Protein 3Q47 (pdb70)

Secondary structure (DSSP, 8-state):
---HHHHHHHHHHHHHTT-HHHHHHHHHHHHHH-TT-HHHHHHHHHHHHHTT-HHHHHHHHHHHHHH-TT-HHHHHHHHHHHHHTT-HHHHHHHHHHHHHHHHHTT---TTHHHHHHHHHHHHHHHHHHTT-/--SSS--

B-factor: mean 24.0, std 8.92, range [11.06, 57.5]

Structure (mmCIF, N/CA/C/O backbone):
data_3Q47
#
_entry.id   3Q47
#
_cell.length_a   46.010
_cell.length_b   77.411
_cell.length_c   36.113
_cell.angle_alpha   90.00
_cell.angle_beta   90.00
_cell.angle_gamma   90.00
#
_symmetry.space_group_name_H-M   'P 21 21 2'
#
loop_
_entity.id
_entity.type
_entity.pdbx_description
1 polymer 'STIP1 homology and U box-containing protein 1'
2 polymer 'Smad1 peptide'
3 water water
#
loop_
_atom_site.group_PDB
_atom_site.id
_atom_site.type_symbol
_atom_site.label_atom_id
_atom_site.label_alt_id
_atom_site.label_comp_id
_atom_site.label_asym_id
_atom_site.label_entity_id
_atom_site.label_seq_id
_atom_site.pdbx_PDB_ins_code
_atom_site.Cartn_x
_atom_site.Cartn_y
_atom_site.Cartn_z
_atom_site.occupancy
_atom_site.B_iso_or_equiv
_atom_site.auth_seq_id
_atom_site.auth_comp_id
_atom_site.auth_asym_id
_atom_site.auth_atom_id
_atom_site.pdbx_PDB_model_num
ATOM 1 N N . SER A 1 6 ? 34.858 28.688 2.045 1.00 35.49 24 SER B N 1
ATOM 2 C CA . SER A 1 6 ? 33.692 29.000 2.872 1.00 34.01 24 SER B CA 1
ATOM 3 C C . SER A 1 6 ? 32.410 28.371 2.317 0.68 31.69 24 SER B C 1
ATOM 4 O O . SER A 1 6 ? 31.713 28.980 1.508 0.80 33.90 24 SER B O 1
ATOM 7 N N . PRO A 1 7 ? 32.083 27.150 2.768 1.00 31.95 25 PRO B N 1
ATOM 8 C CA . PRO A 1 7 ? 30.895 26.445 2.270 0.97 30.56 25 PRO B CA 1
ATOM 9 C C . PRO A 1 7 ? 29.612 26.991 2.891 0.95 27.41 25 PRO B C 1
ATOM 10 O O . PRO A 1 7 ? 29.672 27.522 3.992 0.91 26.12 25 PRO B O 1
ATOM 14 N N . SER A 1 8 ? 28.483 26.850 2.200 0.98 27.69 26 SER B N 1
ATOM 15 C CA . SER A 1 8 ? 27.180 27.224 2.745 1.00 25.99 26 SER B CA 1
ATOM 16 C C . SER A 1 8 ? 26.643 26.136 3.680 0.97 26.06 26 SER B C 1
ATOM 17 O O . SER A 1 8 ? 27.160 25.018 3.695 0.95 23.40 26 SER B O 1
ATOM 20 N N . ALA A 1 9 ? 25.603 26.456 4.449 1.00 23.28 27 ALA B N 1
ATOM 21 C CA . ALA A 1 9 ? 24.976 25.458 5.324 1.00 22.71 27 ALA B CA 1
ATOM 22 C C . ALA A 1 9 ? 24.524 24.244 4.518 0.95 26.50 27 ALA B C 1
ATOM 23 O O . ALA A 1 9 ? 24.698 23.092 4.939 1.00 21.84 27 ALA B O 1
ATOM 25 N N . GLN A 1 10 ? 23.921 24.511 3.364 1.00 23.92 28 GLN B N 1
ATOM 26 C CA . GLN A 1 10 ? 23.467 23.440 2.493 1.00 27.35 28 GLN B CA 1
ATOM 27 C C . GLN A 1 10 ? 24.639 22.550 2.062 1.00 25.60 28 GLN B C 1
ATOM 28 O O . GLN A 1 10 ? 24.514 21.326 2.058 1.00 23.69 28 GLN B O 1
ATOM 34 N N . GLU A 1 11 ? 25.775 23.157 1.714 0.95 24.34 29 GLU B N 1
ATOM 35 C CA . GLU A 1 11 ? 26.933 22.372 1.276 1.00 23.41 29 GLU B CA 1
ATOM 36 C C . GLU A 1 11 ? 27.447 21.493 2.404 0.97 22.95 29 GLU B C 1
ATOM 37 O O . GLU A 1 11 ? 27.869 20.355 2.176 0.92 22.86 29 GLU B O 1
ATOM 43 N N . LEU A 1 12 ? 27.430 22.035 3.619 1.00 22.01 30 LEU B N 1
ATOM 44 C CA . LEU A 1 12 ? 27.877 21.296 4.795 1.00 19.55 30 LEU B CA 1
ATOM 45 C C . LEU A 1 12 ? 26.942 20.138 5.083 0.93 20.42 30 LEU B C 1
ATOM 46 O O . LEU A 1 12 ? 27.385 19.038 5.432 0.96 20.08 30 LEU B O 1
ATOM 51 N N . LYS A 1 13 ? 25.644 20.366 4.919 1.00 20.34 31 LYS B N 1
ATOM 52 C CA . LYS A 1 13 ? 24.727 19.270 5.143 1.00 16.63 31 LYS B CA 1
ATOM 53 C C . LYS A 1 13 ? 24.984 18.183 4.109 0.82 17.22 31 LYS B C 1
ATOM 54 O O . LYS A 1 13 ? 25.011 17.000 4.437 1.00 18.90 31 LYS B O 1
ATOM 60 N N . GLU A 1 14 ? 25.170 18.583 2.859 0.99 20.64 32 GLU B N 1
ATOM 61 C CA . GLU A 1 14 ? 25.432 17.603 1.806 1.00 24.75 32 GLU B CA 1
ATOM 62 C C . GLU A 1 14 ? 26.762 16.880 2.035 1.00 22.56 32 GLU B C 1
ATOM 63 O O . GLU A 1 14 ? 26.866 15.685 1.766 0.98 21.36 32 GLU B O 1
ATOM 69 N N . GLN A 1 15 ? 27.771 17.585 2.539 0.94 19.92 33 GLN B N 1
ATOM 70 C CA . GLN A 1 15 ? 29.045 16.918 2.856 1.00 21.03 33 GLN B CA 1
ATOM 71 C C . GLN A 1 15 ? 28.882 15.914 4.003 1.00 20.20 33 GLN B C 1
ATOM 72 O O . GLN A 1 15 ? 29.449 14.822 3.983 0.97 21.21 33 GLN B O 1
ATOM 78 N N . GLY A 1 16 ? 28.112 16.293 5.015 1.00 19.43 34 GLY B N 1
ATOM 79 C CA . GLY A 1 16 ? 27.864 15.391 6.123 1.00 18.59 34 GLY B CA 1
ATOM 80 C C . GLY A 1 16 ? 27.167 14.144 5.611 1.00 18.52 34 GLY B C 1
ATOM 81 O O . GLY A 1 16 ? 27.480 13.031 6.040 1.00 18.03 34 GLY B O 1
ATOM 82 N N . ASN A 1 17 ? 26.206 14.337 4.700 1.00 20.08 35 ASN B N 1
ATOM 83 C CA . ASN A 1 17 ? 25.466 13.203 4.140 1.00 19.71 35 ASN B CA 1
ATOM 84 C C . ASN A 1 17 ? 26.401 12.239 3.404 0.96 21.32 35 ASN B C 1
ATOM 85 O O . ASN A 1 17 ? 26.257 11.030 3.519 0.97 20.99 35 ASN B O 1
ATOM 90 N N . ARG A 1 18 ? 27.364 12.777 2.663 0.99 20.26 36 ARG B N 1
ATOM 91 C CA . ARG A 1 18 ? 28.365 11.938 2.004 1.00 20.25 36 ARG B CA 1
ATOM 92 C C . ARG A 1 18 ? 29.199 11.152 3.024 0.90 19.00 36 ARG B C 1
ATOM 93 O O . ARG A 1 18 ? 29.398 9.942 2.880 0.98 21.74 36 ARG B O 1
ATOM 101 N N . LEU A 1 19 ? 29.684 11.839 4.054 0.97 21.03 37 LEU B N 1
ATOM 102 C CA . LEU A 1 19 ? 30.457 11.190 5.113 1.00 20.41 37 LEU B CA 1
ATOM 103 C C . LEU A 1 19 ? 29.635 10.107 5.801 1.00 21.32 37 LEU B C 1
ATOM 104 O O . LEU A 1 19 ? 30.175 9.107 6.248 0.93 22.15 37 LEU B O 1
ATOM 109 N N . PHE A 1 20 ? 28.327 10.314 5.882 1.00 19.38 38 PHE B N 1
ATOM 110 C CA . PHE A 1 20 ? 27.442 9.324 6.483 1.00 19.28 38 PHE B CA 1
ATOM 111 C C . PHE A 1 20 ? 27.391 8.065 5.614 0.90 21.42 38 PHE B C 1
ATOM 112 O O . PHE A 1 20 ? 27.534 6.934 6.110 0.96 22.98 38 PHE B O 1
ATOM 120 N N . VAL A 1 21 ? 27.205 8.266 4.315 1.00 20.86 39 VAL B N 1
ATOM 121 C CA . VAL A 1 21 ? 27.250 7.155 3.367 1.00 22.97 39 VAL B CA 1
ATOM 122 C C . VAL A 1 21 ? 28.588 6.420 3.510 1.00 26.14 39 VAL B C 1
ATOM 123 O O . VAL A 1 21 ? 28.660 5.192 3.390 0.86 24.78 39 VAL B O 1
ATOM 127 N N . GLY A 1 22 ? 29.649 7.174 3.786 1.00 25.59 40 GLY B N 1
ATOM 128 C CA . GLY A 1 22 ? 30.981 6.605 3.917 0.96 25.62 40 GLY B CA 1
ATOM 129 C C . GLY A 1 22 ? 31.247 5.957 5.267 1.00 26.74 40 GLY B C 1
ATOM 130 O O . GLY A 1 22 ? 32.356 5.505 5.548 0.99 25.42 40 GLY B O 1
ATOM 131 N N . ARG A 1 23 ? 30.222 5.930 6.109 1.00 25.99 41 ARG B N 1
ATOM 132 C CA . ARG A 1 23 ? 30.338 5.405 7.465 1.00 27.03 41 ARG B CA 1
ATOM 133 C C . ARG A 1 23 ? 31.411 6.122 8.285 1.00 25.53 41 ARG B C 1
ATOM 134 O O . ARG A 1 23 ? 32.082 5.506 9.119 1.00 26.43 41 ARG B O 1
ATOM 142 N N . LYS A 1 24 ? 31.574 7.422 8.030 1.00 23.63 42 LYS B N 1
ATOM 143 C CA . LYS A 1 24 ? 32.493 8.256 8.804 1.00 23.11 42 LYS B CA 1
ATOM 144 C C . LYS A 1 24 ? 31.648 9.114 9.732 0.99 22.05 42 LYS B C 1
ATOM 145 O O . LYS A 1 24 ? 31.429 10.292 9.466 0.96 20.65 42 LYS B O 1
ATOM 151 N N . TYR A 1 25 ? 31.169 8.515 10.818 0.95 19.10 43 TYR B N 1
ATOM 152 C CA . TYR A 1 25 ? 30.110 9.128 11.623 0.99 19.54 43 TYR B CA 1
ATOM 153 C C . TYR A 1 25 ? 30.558 10.326 12.469 0.95 18.69 43 TYR B C 1
ATOM 154 O O . TYR A 1 25 ? 29.866 11.352 12.516 0.98 16.24 43 TYR B O 1
ATOM 163 N N . PRO A 1 26 ? 31.723 10.229 13.125 0.92 19.32 44 PRO B N 1
ATOM 164 C CA . PRO A 1 26 ? 32.188 11.425 13.843 1.00 18.71 44 PRO B CA 1
ATOM 165 C C . PRO A 1 26 ? 32.452 12.609 12.900 0.98 19.06 44 PRO B C 1
ATOM 166 O O . PRO A 1 26 ? 32.163 13.751 13.283 1.00 17.08 44 PRO B O 1
ATOM 170 N N . GLU A 1 27 ? 32.995 12.338 11.711 1.00 16.07 45 GLU B N 1
ATOM 171 C CA . GLU A 1 27 ? 33.236 13.349 10.695 1.00 20.77 45 GLU B CA 1
ATOM 172 C C . GLU A 1 27 ? 31.922 13.934 10.173 1.00 18.33 45 GLU B C 1
ATOM 173 O O . GLU A 1 27 ? 31.792 15.141 10.011 1.00 16.85 45 GLU B O 1
ATOM 179 N N . ALA A 1 28 ? 30.956 13.063 9.897 1.00 16.98 46 ALA B N 1
ATOM 180 C CA . ALA A 1 28 ? 29.630 13.522 9.475 1.00 17.63 46 ALA B CA 1
ATOM 181 C C . ALA A 1 28 ? 29.010 14.429 10.535 0.99 14.53 46 ALA B C 1
ATOM 182 O O . ALA A 1 28 ? 28.513 15.526 10.226 1.00 16.83 46 ALA B O 1
ATOM 184 N N . ALA A 1 29 ? 29.045 13.978 11.788 1.00 15.10 47 ALA B N 1
ATOM 185 C CA . ALA A 1 29 ? 28.420 14.721 12.870 1.00 15.49 47 ALA B CA 1
ATOM 186 C C . ALA A 1 29 ? 29.042 16.111 12.977 1.00 15.28 47 ALA B C 1
ATOM 187 O O . ALA A 1 29 ? 28.336 17.096 13.174 0.99 14.71 47 ALA B O 1
ATOM 189 N N . ALA A 1 30 ? 30.357 16.191 12.811 0.97 15.84 48 ALA B N 1
ATOM 190 C CA . ALA A 1 30 ? 31.043 17.490 12.856 1.00 17.36 48 ALA B CA 1
ATOM 191 C C . ALA A 1 30 ? 30.578 18.401 11.721 1.00 15.71 48 ALA B C 1
ATOM 192 O O . ALA A 1 30 ? 30.418 19.605 11.920 1.00 16.19 48 ALA B O 1
ATOM 194 N N . CYS A 1 31 ? 30.361 17.833 10.536 1.00 14.59 49 CYS B N 1
ATOM 195 C CA . CYS A 1 31 ? 29.853 18.621 9.418 0.97 16.96 49 CYS B CA 1
ATOM 196 C C . CYS A 1 31 ? 28.464 19.169 9.713 1.00 14.76 49 CYS B C 1
ATOM 197 O O . CYS A 1 31 ? 28.165 20.305 9.368 0.98 15.26 49 CYS B O 1
ATOM 200 N N . TYR A 1 32 ? 27.605 18.351 10.314 1.00 15.17 50 TYR B N 1
ATOM 201 C CA . TYR A 1 32 ? 26.260 18.829 10.654 0.97 14.18 50 TYR B CA 1
ATOM 202 C C . TYR A 1 32 ? 26.369 19.933 11.708 0.96 12.92 50 TYR B C 1
ATOM 203 O O . TYR A 1 32 ? 25.597 20.881 11.709 0.97 12.18 50 TYR B O 1
ATOM 212 N N . GLY A 1 33 ? 27.355 19.821 12.591 0.95 11.94 51 GLY B N 1
ATOM 213 C CA . GLY A 1 33 ? 27.618 20.879 13.552 0.97 12.21 51 GLY B CA 1
ATOM 214 C C . GLY A 1 33 ? 27.953 22.200 12.858 0.98 13.47 51 GLY B C 1
ATOM 215 O O . GLY A 1 33 ? 27.494 23.266 13.292 1.00 12.14 51 GLY B O 1
ATOM 216 N N . ARG A 1 34 ? 28.750 22.138 11.790 0.97 15.10 52 ARG B N 1
ATOM 217 C CA . ARG A 1 34 ? 29.101 23.342 11.030 0.94 13.24 52 ARG B CA 1
ATOM 218 C C . ARG A 1 34 ? 27.857 23.909 10.335 0.99 16.05 52 ARG B C 1
ATOM 219 O O . ARG A 1 34 ? 27.673 25.131 10.257 0.98 16.49 52 ARG B O 1
ATOM 227 N N . ALA A 1 35 ? 27.008 23.012 9.838 1.00 14.66 53 ALA B N 1
ATOM 228 C CA . ALA A 1 35 ? 25.742 23.418 9.243 1.00 16.02 53 ALA B CA 1
ATOM 229 C C . ALA A 1 35 ? 24.884 24.152 10.273 1.00 17.22 53 ALA B C 1
ATOM 230 O O . ALA A 1 35 ? 24.312 25.228 9.982 1.00 14.46 53 ALA B O 1
ATOM 232 N N . ILE A 1 36 ? 24.821 23.596 11.479 1.00 15.02 54 ILE B N 1
ATOM 233 C CA . ILE A 1 36 ? 24.045 24.202 12.557 1.00 14.06 54 ILE B CA 1
ATOM 234 C C . ILE A 1 36 ? 24.612 25.590 12.891 0.99 16.09 54 ILE B C 1
ATOM 235 O O . ILE A 1 36 ? 23.870 26.543 13.092 1.00 14.54 54 ILE B O 1
ATOM 240 N N . THR A 1 37 ? 25.936 25.726 12.898 1.00 13.46 55 THR B N 1
ATOM 241 C CA . THR A 1 37 ? 26.529 27.044 13.137 1.00 15.52 55 THR B CA 1
ATOM 242 C C . THR A 1 37 ? 26.039 28.079 12.132 0.97 17.18 55 THR B C 1
ATOM 243 O O . THR A 1 37 ? 25.704 29.209 12.501 0.98 16.48 55 THR B O 1
ATOM 247 N N . ARG A 1 38 ? 25.977 27.678 10.867 1.00 16.70 56 ARG B N 1
ATOM 248 C CA . ARG A 1 38 ? 25.557 28.589 9.811 1.00 17.16 56 ARG B CA 1
ATOM 249 C C . ARG A 1 38 ? 24.067 28.909 9.856 0.97 17.59 56 ARG B C 1
ATOM 250 O O . ARG A 1 38 ? 23.671 30.023 9.535 0.88 17.88 56 ARG B O 1
ATOM 258 N N . ASN A 1 39 ? 23.247 27.933 10.245 1.00 16.57 57 ASN B N 1
ATOM 259 C CA . ASN A 1 39 ? 21.806 28.153 10.369 1.00 17.48 57 ASN B CA 1
ATOM 260 C C . ASN A 1 39 ? 21.273 27.168 11.401 0.96 14.80 57 ASN B C 1
ATOM 261 O O . ASN A 1 39 ? 21.065 26.009 11.080 0.98 16.35 57 ASN B O 1
ATOM 266 N N . PRO A 1 40 ? 21.106 27.620 12.649 1.00 13.81 58 PRO B N 1
ATOM 267 C CA . PRO A 1 40 ? 20.741 26.713 13.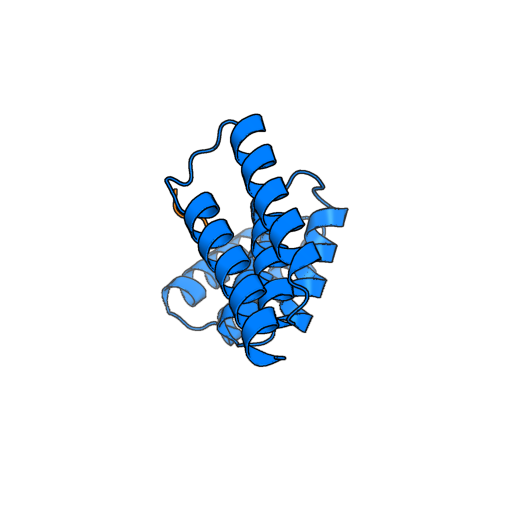746 1.00 15.39 58 PRO B CA 1
ATOM 268 C C . PRO A 1 40 ? 19.248 26.461 13.852 1.00 16.78 58 PRO B C 1
ATOM 269 O O . PRO A 1 40 ? 18.786 25.858 14.831 0.98 14.11 58 PRO B O 1
ATOM 273 N N . LEU A 1 41 ? 18.502 26.923 12.850 1.00 14.16 59 LEU B N 1
ATOM 274 C CA . LEU A 1 41 ? 17.042 26.858 12.888 1.00 17.52 59 LEU B CA 1
ATOM 275 C C . LEU A 1 41 ? 16.469 25.755 12.011 1.00 17.00 59 LEU B C 1
ATOM 276 O O . LEU A 1 41 ? 15.248 25.730 11.760 1.00 17.22 59 LEU B O 1
ATOM 281 N N . VAL A 1 42 ? 17.332 24.845 11.550 1.00 17.34 60 VAL B N 1
ATOM 282 C CA . VAL A 1 42 ? 16.910 23.776 10.639 0.99 16.44 60 VAL B CA 1
ATOM 283 C C . VAL A 1 42 ? 16.879 22.411 11.351 1.00 17.69 60 VAL B C 1
ATOM 284 O O . VAL A 1 42 ? 17.923 21.846 11.680 0.96 15.46 60 VAL B O 1
ATOM 288 N N . ALA A 1 43 ? 15.679 21.875 11.574 0.98 16.10 61 ALA B N 1
ATOM 289 C CA . ALA A 1 43 ? 15.524 20.675 12.382 1.00 14.73 61 ALA B CA 1
ATOM 290 C C . ALA A 1 43 ? 16.293 19.477 11.810 0.94 14.79 61 ALA B C 1
ATOM 291 O O . ALA A 1 43 ? 16.878 18.679 12.554 0.99 15.17 61 ALA B O 1
ATOM 293 N N . VAL A 1 44 ? 16.340 19.381 10.487 1.00 13.77 62 VAL B N 1
ATOM 294 C CA . VAL A 1 44 ? 17.008 18.250 9.843 1.00 14.49 62 VAL B CA 1
ATOM 295 C C . VAL A 1 44 ? 18.504 18.146 10.173 1.00 15.79 62 VAL B C 1
ATOM 296 O O . VAL A 1 44 ? 19.062 17.044 10.162 0.97 16.06 62 VAL B O 1
ATOM 300 N N . TYR A 1 45 ? 19.172 19.267 10.441 1.00 14.94 63 TYR B N 1
ATOM 301 C CA . TYR A 1 45 ? 20.599 19.165 10.768 1.00 14.36 63 TYR B CA 1
ATOM 302 C C . TYR A 1 45 ? 20.756 18.417 12.082 0.99 13.97 63 TYR B C 1
ATOM 303 O O . TYR A 1 45 ? 21.705 17.644 12.267 1.00 12.87 63 TYR B O 1
ATOM 312 N N . TYR A 1 46 ? 19.846 18.683 13.014 0.95 12.94 64 TYR B N 1
ATOM 313 C CA . TYR A 1 46 ? 19.870 18.016 14.311 1.00 13.18 64 TYR B CA 1
ATOM 314 C C . TYR A 1 46 ? 19.479 16.553 14.246 1.00 14.15 64 TYR B C 1
ATOM 315 O O . TYR A 1 46 ? 20.094 15.727 14.919 0.99 12.43 64 TYR B O 1
ATOM 324 N N . THR A 1 47 ? 18.419 16.218 13.504 1.00 15.31 65 THR B N 1
ATOM 325 C CA . THR A 1 47 ? 18.069 14.793 13.388 1.00 12.85 65 THR B CA 1
ATOM 326 C C . THR A 1 47 ? 19.142 14.003 12.631 1.00 15.08 65 THR B C 1
ATOM 327 O O . THR A 1 47 ? 19.424 12.857 12.988 1.00 15.20 65 THR B O 1
ATOM 331 N N . ASN A 1 48 ? 19.738 14.582 11.609 1.00 13.00 66 ASN B N 1
ATOM 332 C CA . ASN A 1 48 ? 20.855 13.950 10.946 1.00 13.46 66 ASN B CA 1
ATOM 333 C C . ASN A 1 48 ? 21.986 13.714 11.948 0.96 15.26 66 ASN B C 1
ATOM 334 O O . ASN A 1 48 ? 22.566 12.698 11.946 1.00 12.55 66 ASN B O 1
ATOM 339 N N . ARG A 1 49 ? 22.317 14.714 12.765 1.00 14.59 67 ARG B N 1
ATOM 340 C CA . ARG A 1 49 ? 23.438 14.543 13.704 1.00 14.47 67 ARG B CA 1
ATOM 341 C C . ARG A 1 49 ? 23.094 13.532 14.797 0.96 13.54 67 ARG B C 1
ATOM 342 O O . ARG A 1 49 ? 23.942 12.750 15.225 0.97 13.78 67 ARG B O 1
ATOM 350 N N . ALA A 1 50 ? 21.830 13.509 15.210 0.98 13.81 68 ALA B N 1
ATOM 351 C CA . ALA A 1 50 ? 21.379 12.488 16.153 1.00 14.32 68 ALA B CA 1
ATOM 352 C C . ALA A 1 50 ? 21.616 11.067 15.628 0.93 13.35 68 ALA B C 1
ATOM 353 O O . ALA A 1 50 ? 22.026 10.176 16.385 0.97 15.05 68 ALA B O 1
ATOM 355 N N . LEU A 1 51 ? 21.326 10.832 14.349 1.00 11.84 69 LEU B N 1
ATOM 356 C CA . LEU A 1 51 ? 21.557 9.499 13.785 1.00 13.54 69 LEU B CA 1
ATOM 357 C C . LEU A 1 51 ? 23.049 9.156 13.836 1.00 14.66 69 LEU B C 1
ATOM 358 O O . LEU A 1 51 ? 23.437 8.014 14.116 0.94 14.88 69 LEU B O 1
ATOM 363 N N . CYS A 1 52 ? 23.897 10.148 13.583 1.00 13.71 70 CYS B N 1
ATOM 364 C CA . CYS A 1 52 ? 25.341 9.921 13.687 1.00 12.71 70 CYS B CA 1
ATOM 365 C C . CYS A 1 52 ? 25.694 9.544 15.112 1.00 15.31 70 CYS B C 1
ATOM 366 O O . CYS A 1 52 ? 26.476 8.610 15.338 0.99 14.64 70 CYS B O 1
ATOM 369 N N . TYR A 1 53 ? 25.159 10.294 16.077 0.99 13.06 71 TYR B N 1
ATOM 370 C CA . TYR A 1 53 ? 25.450 10.006 17.480 1.00 14.23 71 TYR B CA 1
ATOM 371 C C . TYR A 1 53 ? 24.962 8.620 17.909 0.90 16.88 71 TYR B C 1
ATOM 372 O O . TYR A 1 53 ? 25.631 7.945 18.702 0.98 16.63 71 TYR B O 1
ATOM 381 N N . LEU A 1 54 ? 23.818 8.186 17.378 1.00 15.33 72 LEU B N 1
ATOM 382 C CA . LEU A 1 54 ? 23.372 6.818 17.619 1.00 15.80 72 LEU B CA 1
ATOM 383 C C . LEU A 1 54 ? 24.389 5.800 17.092 0.96 18.10 72 LEU B C 1
ATOM 384 O O . LEU A 1 54 ? 24.704 4.812 17.772 0.97 17.77 72 LEU B O 1
ATOM 389 N N . LYS A 1 55 ? 24.892 6.025 15.882 1.00 17.13 73 LYS B N 1
ATOM 390 C CA . LYS A 1 55 ? 25.893 5.131 15.302 0.98 19.45 73 LYS B CA 1
ATOM 391 C C . LYS A 1 55 ? 27.183 5.120 16.122 1.00 21.89 73 LYS B C 1
ATOM 392 O O . LYS A 1 55 ? 27.896 4.104 16.151 0.91 21.13 73 LYS B O 1
ATOM 398 N N . MET A 1 56 ? 27.473 6.234 16.791 1.00 20.91 74 MET B N 1
ATOM 399 C CA . MET A 1 56 ? 28.670 6.376 17.622 1.00 18.29 74 MET B CA 1
ATOM 400 C C . MET A 1 56 ? 28.442 5.918 19.062 1.00 20.17 74 MET B C 1
ATOM 401 O O . MET A 1 56 ? 29.288 6.133 19.938 1.00 19.83 74 MET B O 1
ATOM 406 N N . GLN A 1 57 ? 27.293 5.285 19.302 0.97 19.30 75 GLN B N 1
ATOM 407 C CA . GLN A 1 57 ? 26.918 4.814 20.634 1.00 21.00 75 GLN B CA 1
ATOM 408 C C . GLN A 1 57 ? 26.891 5.917 21.684 1.00 19.72 75 GLN B C 1
ATOM 409 O O . GLN A 1 57 ? 27.301 5.725 22.835 0.95 19.11 75 GLN B O 1
ATOM 415 N N . GLN A 1 58 ? 26.382 7.084 21.283 0.99 15.78 76 GLN B N 1
ATOM 416 C CA . GLN A 1 58 ? 26.247 8.210 22.188 0.96 16.57 76 GLN B CA 1
ATOM 417 C C . GLN A 1 58 ? 24.781 8.637 22.210 1.00 17.69 76 GLN B C 1
ATOM 418 O O . GLN A 1 58 ? 24.438 9.714 21.735 0.98 16.14 76 GLN B O 1
ATOM 424 N N . PRO A 1 59 ? 23.909 7.792 22.768 1.00 17.27 77 PRO B N 1
ATOM 425 C CA . PRO A 1 59 ? 22.467 8.121 22.759 1.00 17.38 77 PRO B CA 1
ATOM 426 C C . PRO A 1 59 ? 22.111 9.394 23.537 1.00 20.74 77 PRO B C 1
ATOM 427 O O . PRO A 1 59 ? 21.122 10.031 23.201 1.00 18.37 77 PRO B O 1
ATOM 431 N N . GLU A 1 60 ? 22.887 9.754 24.561 1.00 22.47 78 GLU B N 1
ATOM 432 C CA . GLU A 1 60 ? 22.606 10.979 25.309 1.00 21.89 78 GLU B CA 1
ATOM 433 C C . GLU A 1 60 ? 22.810 12.207 24.436 1.00 20.93 78 GLU B C 1
ATOM 434 O O . GLU A 1 60 ? 22.016 13.138 24.478 1.00 20.95 78 GLU B O 1
ATOM 440 N N . GLN A 1 61 ? 23.890 12.207 23.659 1.00 18.40 79 GLN B N 1
ATOM 441 C CA . GLN A 1 61 ? 24.128 13.281 22.699 1.00 20.43 79 GLN B CA 1
ATOM 442 C C . GLN A 1 61 ? 23.057 13.291 21.619 0.99 18.85 79 GLN B C 1
ATOM 443 O O . GLN A 1 61 ? 22.601 14.344 21.207 0.95 17.53 79 GLN B O 1
ATOM 449 N N . ALA A 1 62 ? 22.666 12.109 21.158 0.94 16.21 80 ALA B N 1
ATOM 450 C CA . ALA A 1 62 ? 21.614 12.015 20.159 1.00 15.63 80 ALA B CA 1
ATOM 451 C C . ALA A 1 62 ? 20.293 12.543 20.722 1.00 14.80 80 ALA B C 1
ATOM 452 O O . ALA A 1 62 ? 19.574 13.260 20.042 0.99 13.17 80 ALA B O 1
ATOM 454 N N . LEU A 1 63 ? 19.987 12.190 21.966 0.98 15.77 81 LEU B N 1
ATOM 455 C CA . LEU A 1 63 ? 18.739 12.633 22.594 1.00 18.33 81 LEU B CA 1
ATOM 456 C C . LEU A 1 63 ? 18.662 14.156 22.660 1.00 17.04 81 LEU B C 1
ATOM 457 O O . LEU A 1 63 ? 17.644 14.744 22.326 1.00 15.55 81 LEU B O 1
ATOM 462 N N . ALA A 1 64 ? 19.742 14.806 23.074 1.00 15.92 82 ALA B N 1
ATOM 463 C CA . ALA A 1 64 ? 19.735 16.266 23.124 1.00 17.24 82 ALA B CA 1
ATOM 464 C C . ALA A 1 64 ? 19.469 16.882 21.745 0.98 13.16 82 ALA B C 1
ATOM 465 O O . ALA A 1 64 ? 18.690 17.837 21.633 0.95 14.35 82 ALA B O 1
ATOM 467 N N . ASP A 1 65 ? 20.065 16.329 20.693 0.96 13.67 83 ASP B N 1
ATOM 468 C CA . ASP A 1 65 ? 19.744 16.803 19.337 1.00 15.47 83 ASP B CA 1
ATOM 469 C C . ASP A 1 65 ? 18.280 16.565 18.952 0.99 14.36 83 ASP B C 1
ATOM 470 O O . ASP A 1 65 ? 17.657 17.397 18.281 0.97 13.36 83 ASP B O 1
ATOM 475 N N . CYS A 1 66 ? 17.737 15.415 19.323 0.98 13.98 84 CYS B N 1
ATOM 476 C CA . CYS A 1 66 ? 16.331 15.176 19.027 1.00 13.41 84 CYS B CA 1
ATOM 477 C C . CYS A 1 66 ? 15.478 16.235 19.703 0.97 13.07 84 CYS B C 1
ATOM 478 O O . CYS A 1 66 ? 14.495 16.709 19.123 0.99 13.84 84 CYS B O 1
ATOM 481 N N . ARG A 1 67 ? 15.850 16.619 20.923 0.95 13.48 85 ARG B N 1
ATOM 482 C CA . ARG A 1 67 ? 15.092 17.653 21.647 0.89 15.38 85 ARG B CA 1
ATOM 483 C C . ARG A 1 67 ? 15.196 18.984 20.911 1.00 15.81 85 ARG B C 1
ATOM 484 O O . ARG A 1 67 ? 14.199 19.722 20.791 0.94 17.12 85 ARG B O 1
ATOM 492 N N . ARG A 1 68 ? 16.393 19.326 20.454 1.00 15.85 86 ARG B N 1
ATOM 493 C CA . ARG A 1 68 ? 16.547 20.548 19.682 1.00 18.02 86 ARG B CA 1
ATOM 494 C C . ARG A 1 68 ? 15.727 20.541 18.416 1.00 16.30 86 ARG B C 1
ATOM 495 O O . ARG A 1 68 ? 15.165 21.499 18.083 1.00 16.65 86 ARG B O 1
ATOM 503 N N . ALA A 1 69 ? 15.689 19.424 17.726 1.00 14.83 87 ALA B N 1
ATOM 504 C CA . ALA A 1 69 ? 14.854 19.304 16.531 1.00 14.53 87 ALA B CA 1
ATOM 505 C C . ALA A 1 69 ? 13.368 19.487 16.840 0.98 16.02 87 ALA B C 1
ATOM 506 O O . ALA A 1 69 ? 12.646 20.137 16.081 0.97 15.27 87 ALA B O 1
ATOM 508 N N . LEU A 1 70 ? 12.911 18.896 17.941 0.96 12.44 88 LEU B N 1
ATOM 509 C CA . LEU A 1 70 ? 11.490 18.967 18.277 1.00 14.14 88 LEU B CA 1
ATOM 510 C C . LEU A 1 70 ? 11.051 20.373 18.676 0.86 14.96 88 LEU B C 1
ATOM 511 O O . LEU A 1 70 ? 9.874 20.712 18.512 0.95 15.71 88 LEU B O 1
ATOM 516 N N . GLU A 1 71 ? 11.965 21.173 19.223 1.00 17.81 89 GLU B N 1
ATOM 517 C CA . GLU A 1 71 ? 11.651 22.586 19.516 1.00 16.73 89 GLU B CA 1
ATOM 518 C C . GLU A 1 71 ? 11.415 23.362 18.225 0.98 18.85 89 GLU B C 1
ATOM 519 O O . GLU A 1 71 ? 10.607 24.287 18.191 0.89 20.11 89 GLU B O 1
ATOM 525 N N . LEU A 1 72 ? 12.137 22.994 17.168 1.00 14.43 90 LEU B N 1
ATOM 526 C CA . LEU A 1 72 ? 11.994 23.643 15.865 1.00 15.52 90 LEU B CA 1
ATOM 527 C C . LEU A 1 72 ? 10.846 23.086 15.021 0.99 16.90 90 LEU B C 1
ATOM 528 O O . LEU A 1 72 ? 10.163 23.824 14.315 0.90 19.47 90 LEU B O 1
ATOM 533 N N . ASP A 1 73 ? 10.657 21.771 15.078 1.00 15.47 91 ASP B N 1
ATOM 534 C CA . ASP A 1 73 ? 9.608 21.117 14.299 1.00 17.48 91 ASP B CA 1
ATOM 535 C C . ASP A 1 73 ? 8.928 20.043 15.162 0.99 16.95 91 ASP B C 1
ATOM 536 O O . ASP A 1 73 ? 9.428 18.926 15.264 0.99 15.08 91 ASP B O 1
ATOM 541 N N . GLY A 1 74 ? 7.823 20.398 15.812 0.98 14.52 92 GLY B N 1
ATOM 542 C CA . GLY A 1 74 ? 7.126 19.478 16.703 1.00 15.75 92 GLY B CA 1
ATOM 543 C C . GLY A 1 74 ? 6.507 18.284 15.998 1.00 17.04 92 GLY B C 1
ATOM 544 O O . GLY A 1 74 ? 6.083 17.321 16.646 0.97 18.31 92 GLY B O 1
ATOM 545 N N . GLN A 1 75 ? 6.424 18.344 14.672 1.00 15.93 93 GLN B N 1
ATOM 546 C CA . GLN A 1 75 ? 5.786 17.270 13.902 0.99 17.11 93 GLN B CA 1
ATOM 547 C C . GLN A 1 75 ? 6.791 16.332 13.260 1.00 15.77 93 GLN B C 1
ATOM 548 O O . GLN A 1 75 ? 6.406 15.443 12.497 0.94 15.52 93 GLN B O 1
ATOM 554 N N . SER A 1 76 ? 8.075 16.529 13.549 1.00 15.60 94 SER B N 1
ATOM 555 C CA . SER A 1 76 ? 9.123 15.706 12.932 1.00 14.45 94 SER B CA 1
ATOM 556 C C . SER A 1 76 ? 9.013 14.212 13.245 0.91 14.13 94 SER B C 1
ATOM 557 O O . SER A 1 76 ? 9.205 13.790 14.393 0.99 13.77 94 SER B O 1
ATOM 560 N N . VAL A 1 77 ? 8.721 13.417 12.218 1.00 16.04 95 VAL B N 1
ATOM 561 C CA . VAL A 1 77 ? 8.656 11.957 12.369 0.99 16.60 95 VAL B CA 1
ATOM 562 C C . VAL A 1 77 ? 10.013 11.429 12.813 0.96 14.69 95 VAL B C 1
ATOM 563 O O . VAL A 1 77 ? 10.116 10.646 13.772 1.00 15.16 95 VAL B O 1
ATOM 567 N N . LYS A 1 78 ? 11.072 11.852 12.124 1.00 17.59 96 LYS B N 1
ATOM 568 C CA . LYS A 1 78 ? 12.384 11.294 12.441 1.00 15.22 96 LYS B CA 1
ATOM 569 C C . LYS A 1 78 ? 12.870 11.693 13.828 1.00 14.08 96 LYS B C 1
ATOM 570 O O . LYS A 1 78 ? 13.516 10.901 14.519 1.00 13.81 96 LYS B O 1
ATOM 576 N N . ALA A 1 79 ? 12.545 12.909 14.270 1.00 14.85 97 ALA B N 1
ATOM 577 C CA . ALA A 1 79 ? 12.973 13.305 15.608 1.00 13.75 97 ALA B CA 1
ATOM 578 C C . ALA A 1 79 ? 12.334 12.408 16.666 0.98 12.80 97 ALA B C 1
ATOM 579 O O . ALA A 1 79 ? 12.996 12.002 17.616 1.00 13.29 97 ALA B O 1
ATOM 581 N N . HIS A 1 80 ? 11.052 12.076 16.495 1.00 14.87 98 HIS B N 1
ATOM 582 C CA . HIS A 1 80 ? 10.391 11.169 17.424 1.00 13.28 98 HIS B CA 1
ATOM 583 C C . HIS A 1 80 ? 10.950 9.753 17.345 1.00 13.09 98 HIS B C 1
ATOM 584 O O . HIS A 1 80 ? 11.166 9.110 18.369 1.00 13.11 98 HIS B O 1
ATOM 591 N N . PHE A 1 81 ? 11.204 9.283 16.126 1.00 13.59 99 PHE B N 1
ATOM 592 C CA . PHE A 1 81 ? 11.748 7.943 15.915 1.00 12.69 99 PHE B CA 1
ATOM 593 C C . PHE A 1 81 ? 13.151 7.801 16.533 0.98 12.43 99 PHE B C 1
ATOM 594 O O . PHE A 1 81 ? 13.403 6.870 17.301 0.96 13.18 99 PHE B O 1
ATOM 602 N N . PHE A 1 82 ? 14.055 8.722 16.203 1.00 14.01 100 PHE B N 1
ATOM 603 C CA . PHE A 1 82 ? 15.396 8.696 16.785 1.00 14.14 100 PHE B CA 1
ATOM 604 C C . PHE A 1 82 ? 15.338 8.902 18.309 0.96 12.53 100 PHE B C 1
ATOM 605 O O . PHE A 1 82 ? 16.095 8.300 19.038 1.00 13.39 100 PHE B O 1
ATOM 613 N N . LEU A 1 83 ? 14.450 9.764 18.806 0.98 15.57 101 LEU B N 1
ATOM 614 C CA . LEU A 1 83 ? 14.326 9.900 20.263 1.00 13.76 101 LEU B CA 1
ATOM 615 C C . LEU A 1 83 ? 13.950 8.554 20.909 0.91 14.43 101 LEU B C 1
ATOM 616 O O . LEU A 1 83 ? 14.512 8.155 21.948 0.95 15.03 101 LEU B O 1
ATOM 621 N N . GLY A 1 84 ? 12.997 7.866 20.286 1.00 12.84 102 GLY B N 1
ATOM 622 C CA . GLY A 1 84 ? 12.591 6.542 20.734 1.00 11.06 102 GLY B CA 1
ATOM 623 C C . GLY A 1 84 ? 13.769 5.587 20.784 0.94 14.41 102 GLY B C 1
ATOM 624 O O . GLY A 1 84 ? 13.921 4.806 21.729 0.95 16.72 102 GLY B O 1
ATOM 625 N N . GLN A 1 85 ? 14.616 5.654 19.758 1.00 15.18 103 GLN B N 1
ATOM 626 C CA . GLN A 1 85 ? 15.801 4.804 19.691 1.00 18.14 103 GLN B CA 1
ATOM 627 C C . GLN A 1 85 ? 16.779 5.127 20.822 0.94 19.27 103 GLN B C 1
ATOM 628 O O . GLN A 1 85 ? 17.381 4.221 21.401 0.96 19.87 103 GLN B O 1
ATOM 634 N N . CYS A 1 86 ? 16.951 6.417 21.124 1.00 17.50 104 CYS B N 1
ATOM 635 C CA . CYS A 1 86 ? 17.802 6.842 22.239 0.97 17.09 104 CYS B CA 1
ATOM 636 C C . CYS A 1 86 ? 17.281 6.290 23.555 0.97 18.51 104 CYS B C 1
ATOM 637 O O . CYS A 1 86 ? 18.038 5.764 24.365 1.00 20.87 104 CYS B O 1
ATOM 640 N N . GLN A 1 87 ? 15.989 6.448 23.810 0.99 17.70 105 GLN B N 1
ATOM 641 C CA . GLN A 1 87 ? 15.380 5.983 25.042 1.00 16.93 105 GLN B CA 1
ATOM 642 C C . GLN A 1 87 ? 15.476 4.459 25.192 0.95 19.46 105 GLN B C 1
ATOM 643 O O . GLN A 1 87 ? 15.654 3.976 26.244 0.95 17.80 105 GLN B O 1
ATOM 649 N N . LEU A 1 88 ? 15.377 3.748 24.095 1.00 19.84 106 LEU B N 1
ATOM 650 C CA . LEU A 1 88 ? 15.537 2.315 24.085 1.00 21.58 106 LEU B CA 1
ATOM 651 C C . LEU A 1 88 ? 16.907 1.972 24.566 0.96 20.81 106 LEU B C 1
ATOM 652 O O . LEU A 1 88 ? 17.060 1.118 25.362 0.93 23.32 106 LEU B O 1
ATOM 657 N N . GLU A 1 89 ? 17.899 2.658 24.046 1.00 22.97 107 GLU B N 1
ATOM 658 C CA . GLU A 1 89 ? 19.285 2.403 24.430 1.00 23.50 107 GLU B CA 1
ATOM 659 C C . GLU A 1 89 ? 19.560 2.736 25.879 1.00 24.16 107 GLU B C 1
ATOM 660 O O . GLU A 1 89 ? 20.344 2.105 26.527 1.00 31.35 107 GLU B O 1
ATOM 666 N N . MET A 1 90 ? 18.843 3.701 26.393 1.00 20.66 108 MET B N 1
ATOM 667 C CA . MET A 1 90 ? 18.987 4.142 27.776 1.00 22.79 108 MET B CA 1
ATOM 668 C C . MET A 1 90 ? 18.002 3.432 28.722 1.00 23.35 108 MET B C 1
ATOM 669 O O . MET A 1 90 ? 17.868 3.792 29.893 1.00 23.46 108 MET B O 1
ATOM 674 N N . GLU A 1 91 ? 17.316 2.423 28.195 1.00 22.85 109 GLU B N 1
ATOM 675 C CA . GLU A 1 91 ? 16.420 1.578 28.987 1.00 23.35 109 GLU B CA 1
ATOM 676 C C . GLU A 1 91 ? 15.223 2.334 29.574 1.00 23.29 109 GLU B C 1
ATOM 677 O O . GLU A 1 91 ? 14.641 1.933 30.594 1.00 27.04 109 GLU B O 1
ATOM 683 N N . SER A 1 92 ? 14.838 3.412 28.902 1.00 20.54 110 SER B N 1
ATOM 684 C CA . SER A 1 92 ? 13.574 4.069 29.198 1.00 20.32 110 SER B CA 1
ATOM 685 C C . SER A 1 92 ? 12.526 3.500 28.251 1.00 18.64 110 SER B C 1
ATOM 686 O O . SER A 1 92 ? 12.112 4.157 27.312 1.00 16.56 110 SER B O 1
ATOM 689 N N . TYR A 1 93 ? 12.106 2.261 28.495 1.00 19.67 111 TYR B N 1
ATOM 690 C CA . TYR A 1 93 ? 11.236 1.553 27.541 1.00 21.62 111 TYR B CA 1
ATOM 691 C C . TYR A 1 93 ? 9.852 2.150 27.289 1.00 19.98 111 TYR B C 1
ATOM 692 O O . TYR A 1 93 ? 9.403 2.194 26.144 1.00 20.75 111 TYR B O 1
ATOM 701 N N . ASP A 1 94 ? 9.160 2.573 28.343 1.00 21.32 112 ASP B N 1
ATOM 702 C CA . ASP A 1 94 ? 7.816 3.122 28.191 0.89 22.34 112 ASP B CA 1
ATOM 703 C C . ASP A 1 94 ? 7.835 4.392 27.329 0.94 18.75 112 ASP B C 1
ATOM 704 O O . ASP A 1 94 ? 6.983 4.572 26.452 1.00 20.71 112 ASP B O 1
ATOM 709 N N . GLU A 1 95 ? 8.807 5.270 27.586 0.99 19.99 113 GLU B N 1
ATOM 710 C CA . GLU A 1 95 ? 8.953 6.483 26.794 1.00 17.48 113 GLU B CA 1
ATOM 711 C C . GLU A 1 95 ? 9.356 6.144 25.362 1.00 16.52 113 GLU B C 1
ATOM 712 O O . GLU A 1 95 ? 8.873 6.759 24.425 1.00 14.80 113 GLU B O 1
ATOM 718 N N . ALA A 1 96 ? 10.234 5.153 25.196 1.00 14.24 114 ALA B N 1
ATOM 719 C CA . ALA A 1 96 ? 10.671 4.745 23.856 1.00 14.40 114 ALA B CA 1
ATOM 720 C C . ALA A 1 96 ? 9.497 4.291 22.995 1.00 16.64 114 ALA B C 1
ATOM 721 O O . ALA A 1 96 ? 9.347 4.708 21.847 0.96 14.80 114 ALA B O 1
ATOM 723 N N . ILE A 1 97 ? 8.645 3.448 23.571 1.00 14.11 115 ILE B N 1
ATOM 724 C CA . ILE A 1 97 ? 7.507 2.912 22.861 1.00 16.42 115 ILE B CA 1
ATOM 725 C C . ILE A 1 97 ? 6.554 4.053 22.502 0.94 14.30 115 ILE B C 1
ATOM 726 O O . ILE A 1 97 ? 6.058 4.115 21.380 0.99 14.52 115 ILE B O 1
ATOM 731 N N . ALA A 1 98 ? 6.360 4.987 23.430 1.00 14.38 116 ALA B N 1
ATOM 732 C CA . ALA A 1 98 ? 5.473 6.131 23.165 0.97 14.46 116 ALA B CA 1
ATOM 733 C C . ALA A 1 98 ? 6.006 6.966 22.012 0.92 14.56 116 ALA B C 1
ATOM 7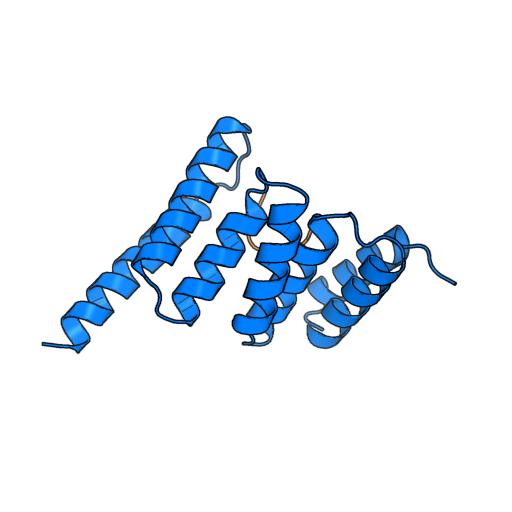34 O O . ALA A 1 98 ? 5.255 7.367 21.130 1.00 15.51 116 ALA B O 1
ATOM 736 N N . ASN A 1 99 ? 7.311 7.225 22.009 1.00 15.93 117 ASN B N 1
ATOM 737 C CA . ASN A 1 99 ? 7.886 7.983 20.908 1.00 15.67 117 ASN B CA 1
ATOM 738 C C . ASN A 1 99 ? 7.804 7.259 19.567 0.98 13.67 117 ASN B C 1
ATOM 739 O O . ASN A 1 99 ? 7.544 7.886 18.541 1.00 13.13 117 ASN B O 1
ATOM 744 N N . LEU A 1 100 ? 8.020 5.942 19.563 0.98 14.01 118 LEU B N 1
ATOM 745 C CA . LEU A 1 100 ? 7.911 5.201 18.313 1.00 13.28 118 LEU B CA 1
ATOM 746 C C . LEU A 1 100 ? 6.466 5.162 17.802 0.95 14.69 118 LEU B C 1
ATOM 747 O O . LEU A 1 100 ? 6.226 5.287 16.598 0.95 15.77 118 LEU B O 1
ATOM 752 N N . GLN A 1 101 ? 5.517 5.013 18.718 0.98 14.22 119 GLN B N 1
ATOM 753 C CA . GLN A 1 101 ? 4.102 5.028 18.355 1.00 16.17 119 GLN B CA 1
ATOM 754 C C . GLN A 1 101 ? 3.737 6.408 17.820 0.97 15.97 119 GLN B C 1
ATOM 755 O O . GLN A 1 101 ? 2.942 6.519 16.891 0.97 15.54 119 GLN B O 1
ATOM 761 N N . ARG A 1 102 ? 4.324 7.457 18.402 1.00 15.43 120 ARG B N 1
ATOM 762 C CA . ARG A 1 102 ? 4.064 8.815 17.925 1.00 14.67 120 ARG B CA 1
ATOM 763 C C . ARG A 1 102 ? 4.651 8.991 16.520 1.00 15.64 120 ARG B C 1
ATOM 764 O O . ARG A 1 102 ? 4.012 9.574 15.647 0.94 16.24 120 ARG B O 1
ATOM 772 N N . ALA A 1 103 ? 5.856 8.461 16.293 1.00 16.52 121 ALA B N 1
ATOM 773 C CA . ALA A 1 103 ? 6.441 8.503 14.956 1.00 14.83 121 ALA B CA 1
ATOM 774 C C . ALA A 1 103 ? 5.502 7.806 13.960 1.00 20.37 121 ALA B C 1
ATOM 775 O O . ALA A 1 103 ? 5.267 8.317 12.867 0.91 19.59 121 ALA B O 1
ATOM 777 N N . TYR A 1 104 ? 4.970 6.644 14.346 1.00 16.19 122 TYR B N 1
ATOM 778 C CA . TYR A 1 104 ? 4.010 5.916 13.512 1.00 16.68 122 TYR B CA 1
ATOM 779 C C . TYR A 1 104 ? 2.777 6.770 13.170 0.97 17.05 122 TYR B C 1
ATOM 780 O O . TYR A 1 104 ? 2.387 6.876 12.011 0.97 20.36 122 TYR B O 1
ATOM 789 N N . SER A 1 105 ? 2.188 7.387 14.186 1.00 18.06 123 SER B N 1
ATOM 790 C CA . SER A 1 105 ? 0.996 8.217 14.011 0.98 18.72 123 SER B CA 1
ATOM 791 C C . SER A 1 105 ? 1.293 9.406 13.115 1.00 22.43 123 SER B C 1
ATOM 792 O O . SER A 1 105 ? 0.513 9.708 12.213 0.93 21.46 123 SER B O 1
ATOM 795 N N . LEU A 1 106 ? 2.421 10.074 13.359 1.00 19.91 124 LEU B N 1
ATOM 796 C CA . LEU A 1 106 ? 2.777 11.249 12.566 1.00 20.46 124 LEU B CA 1
ATOM 797 C C . LEU A 1 106 ? 3.064 10.876 11.113 1.00 21.24 124 LEU B C 1
ATOM 798 O O . LEU A 1 106 ? 2.660 11.587 10.200 0.92 24.83 124 LEU B O 1
ATOM 803 N N . ALA A 1 107 ? 3.769 9.766 10.891 0.99 20.75 125 ALA B N 1
ATOM 804 C CA . ALA A 1 107 ? 4.051 9.320 9.526 1.00 22.86 125 ALA B CA 1
ATOM 805 C C . ALA A 1 107 ? 2.755 9.025 8.760 1.00 26.14 125 ALA B C 1
ATOM 806 O O . ALA A 1 107 ? 2.669 9.277 7.555 0.93 26.54 125 ALA B O 1
ATOM 808 N N . LYS A 1 108 ? 1.750 8.523 9.476 1.00 25.82 126 LYS B N 1
ATOM 809 C CA . LYS A 1 108 ? 0.428 8.255 8.902 1.00 26.13 126 LYS B CA 1
ATOM 810 C C . LYS A 1 108 ? -0.316 9.559 8.615 0.93 28.66 126 LYS B C 1
ATOM 811 O O . LYS A 1 108 ? -0.885 9.733 7.542 0.93 33.01 126 LYS B O 1
ATOM 817 N N . GLU A 1 109 ? -0.340 10.470 9.565 1.00 27.81 127 GLU B N 1
ATOM 818 C CA . GLU A 1 109 ? -0.979 11.759 9.418 1.00 26.97 127 GLU B CA 1
ATOM 819 C C . GLU A 1 109 ? -0.372 12.539 8.271 1.00 31.67 127 GLU B C 1
ATOM 820 O O . GLU A 1 109 ? -1.070 13.273 7.606 1.00 33.03 127 GLU B O 1
ATOM 826 N N . GLN A 1 110 ? 0.926 12.370 8.050 1.00 28.36 128 GLN B N 1
ATOM 827 C CA . GLN A 1 110 ? 1.686 13.066 7.025 1.00 31.08 128 GLN B CA 1
ATOM 828 C C . GLN A 1 110 ? 1.692 12.311 5.735 1.00 32.57 128 GLN B C 1
ATOM 829 O O . GLN A 1 110 ? 2.252 12.725 4.772 1.00 30.11 128 GLN B O 1
ATOM 835 N N . ARG A 1 111 ? 1.034 11.179 5.750 0.99 30.72 129 ARG B N 1
ATOM 836 C CA . ARG A 1 111 ? 0.958 10.322 4.598 0.93 31.46 129 ARG B CA 1
ATOM 837 C C . ARG A 1 111 ? 2.337 10.048 4.070 1.00 30.57 129 ARG B C 1
ATOM 838 O O . ARG A 1 111 ? 2.577 10.124 2.906 0.91 31.73 129 ARG B O 1
ATOM 846 N N . LEU A 1 112 ? 3.256 9.700 4.955 0.87 31.58 130 LEU B N 1
ATOM 847 C CA . LEU A 1 112 ? 4.595 9.241 4.575 1.00 27.55 130 LEU B CA 1
ATOM 848 C C . LEU A 1 112 ? 4.661 7.750 4.599 1.00 31.14 130 LEU B C 1
ATOM 849 O O . LEU A 1 112 ? 3.919 7.140 5.283 0.59 29.36 130 LEU B O 1
ATOM 854 N N . ASN A 1 113 ? 5.574 7.178 3.858 0.85 26.52 131 ASN B N 1
ATOM 855 C CA . ASN A 1 113 ? 5.654 5.751 3.745 0.81 29.55 131 ASN B CA 1
ATOM 856 C C . ASN A 1 113 ? 7.051 5.280 4.013 0.88 30.55 131 ASN B C 1
ATOM 857 O O . ASN A 1 113 ? 7.897 5.504 3.225 0.90 33.19 131 ASN B O 1
ATOM 862 N N . PHE A 1 114 ? 7.276 4.600 5.129 0.82 31.76 132 PHE B N 1
ATOM 863 C CA . PHE A 1 114 ? 8.582 4.058 5.483 1.00 26.44 132 PHE B CA 1
ATOM 864 C C . PHE A 1 114 ? 8.516 2.561 5.518 1.00 32.01 132 PHE B C 1
ATOM 865 O O . PHE A 1 114 ? 9.286 1.932 6.193 0.98 28.10 132 PHE B O 1
ATOM 873 N N . GLY A 1 115 ? 7.565 2.007 4.769 0.84 30.61 133 GLY B N 1
ATOM 874 C CA . GLY A 1 115 ? 7.417 0.566 4.728 0.78 30.08 133 GLY B CA 1
ATOM 875 C C . GLY A 1 115 ? 7.136 0.053 6.126 0.94 24.21 133 GLY B C 1
ATOM 876 O O . GLY A 1 115 ? 6.326 0.638 6.844 0.88 27.15 133 GLY B O 1
ATOM 877 N N . ASP A 1 116 ? 7.813 -1.024 6.519 0.92 29.42 134 ASP B N 1
ATOM 878 C CA .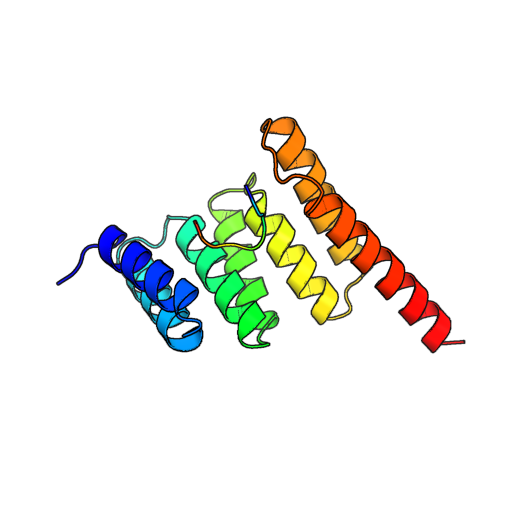 ASP A 1 116 ? 7.584 -1.633 7.832 1.00 29.28 134 ASP B CA 1
ATOM 879 C C . ASP A 1 116 ? 8.603 -1.202 8.881 1.00 26.30 134 ASP B C 1
ATOM 880 O O . ASP A 1 116 ? 8.688 -1.804 9.951 1.00 26.59 134 ASP B O 1
ATOM 885 N N . ASP A 1 117 ? 9.362 -0.149 8.590 0.96 25.31 135 ASP B N 1
ATOM 886 C CA . ASP A 1 117 ? 10.433 0.277 9.487 1.00 25.28 135 ASP B CA 1
ATOM 887 C C . ASP A 1 117 ? 9.947 0.633 10.887 1.00 19.64 135 ASP B C 1
ATOM 888 O O . ASP A 1 117 ? 10.529 0.193 11.884 0.98 19.75 135 ASP B O 1
ATOM 893 N N . ILE A 1 118 ? 8.891 1.433 10.971 1.00 19.53 136 ILE B N 1
ATOM 894 C CA . ILE A 1 118 ? 8.409 1.851 12.281 0.94 18.64 136 ILE B CA 1
ATOM 895 C C . ILE A 1 118 ? 7.737 0.722 13.077 0.98 18.54 136 ILE B C 1
ATOM 896 O O . ILE A 1 118 ? 8.064 0.532 14.250 0.95 16.84 136 ILE B O 1
ATOM 901 N N . PRO A 1 119 ? 6.798 -0.031 12.454 1.00 19.81 137 PRO B N 1
ATOM 902 C CA . PRO A 1 119 ? 6.256 -1.181 13.184 1.00 21.30 137 PRO B CA 1
ATOM 903 C C . PRO A 1 119 ? 7.350 -2.166 13.596 0.94 21.92 137 PRO B C 1
ATOM 904 O O . PRO A 1 119 ? 7.263 -2.715 14.694 0.99 19.24 137 PRO B O 1
ATOM 908 N N . SER A 1 120 ? 8.372 -2.368 12.765 1.00 21.69 138 SER B N 1
ATOM 909 C CA . SER A 1 120 ? 9.466 -3.262 13.166 0.98 22.21 138 SER B CA 1
ATOM 910 C C . SER A 1 120 ? 10.220 -2.722 14.381 0.99 20.67 138 SER B C 1
ATOM 911 O O . SER A 1 120 ? 10.589 -3.481 15.282 1.00 19.70 138 SER B O 1
ATOM 914 N N . ALA A 1 121 ? 10.438 -1.411 14.414 0.94 19.35 139 ALA B N 1
ATOM 915 C CA . ALA A 1 121 ? 11.106 -0.786 15.557 1.00 21.29 139 ALA B CA 1
ATOM 916 C C . ALA A 1 121 ? 10.255 -0.887 16.822 0.97 19.96 139 ALA B C 1
ATOM 917 O O . ALA A 1 121 ? 10.789 -1.123 17.904 1.00 18.29 139 ALA B O 1
ATOM 919 N N . LEU A 1 122 ? 8.937 -0.712 16.683 1.00 17.60 140 LEU B N 1
ATOM 920 C CA . LEU A 1 122 ? 8.012 -0.879 17.809 1.00 17.02 140 LEU B CA 1
ATOM 921 C C . LEU A 1 122 ? 8.078 -2.287 18.385 0.90 18.32 140 LEU B C 1
ATOM 922 O O . LEU A 1 122 ? 8.076 -2.464 19.604 1.00 18.63 140 LEU B O 1
ATOM 927 N N . ARG A 1 123 ? 8.111 -3.282 17.502 1.00 18.48 141 ARG B N 1
ATOM 928 C CA . ARG A 1 123 ? 8.178 -4.673 17.927 1.00 20.33 141 ARG B CA 1
ATOM 929 C C . ARG A 1 123 ? 9.461 -4.914 18.695 0.97 20.39 141 ARG B C 1
ATOM 930 O O . ARG A 1 123 ? 9.447 -5.512 19.764 0.98 18.31 141 ARG B O 1
ATOM 938 N N . ILE A 1 124 ? 10.575 -4.421 18.155 1.00 20.04 142 ILE B N 1
ATOM 939 C CA . ILE A 1 124 ? 11.836 -4.544 18.857 1.00 19.17 142 ILE B CA 1
ATOM 940 C C . ILE A 1 124 ? 11.780 -3.895 20.244 0.96 16.42 142 ILE B C 1
ATOM 941 O O . ILE A 1 124 ? 12.258 -4.464 21.215 0.98 17.45 142 ILE B O 1
ATOM 946 N N . ALA A 1 125 ? 11.188 -2.700 20.332 0.99 15.69 143 ALA B N 1
ATOM 947 C CA . ALA A 1 125 ? 11.054 -1.986 21.607 1.00 16.16 143 ALA B CA 1
ATOM 948 C C . ALA A 1 125 ? 10.180 -2.712 22.628 0.99 18.00 143 ALA B C 1
ATOM 949 O O . ALA A 1 125 ? 10.504 -2.756 23.815 0.97 17.77 143 ALA B O 1
ATOM 951 N N . LYS A 1 126 ? 9.049 -3.262 22.182 0.96 17.95 144 LYS B N 1
ATOM 952 C CA . LYS A 1 126 ? 8.178 -3.979 23.103 0.98 15.80 144 LYS B CA 1
ATOM 953 C C . LYS A 1 126 ? 8.827 -5.269 23.593 0.92 17.00 144 LYS B C 1
ATOM 954 O O . LYS A 1 126 ? 8.683 -5.642 24.767 1.00 18.02 144 LYS B O 1
ATOM 960 N N . LYS A 1 127 ? 9.534 -5.951 22.700 1.00 18.85 145 LYS B N 1
ATOM 961 C CA . LYS A 1 127 ? 10.262 -7.157 23.074 1.00 17.73 145 LYS B CA 1
ATOM 962 C C . LYS A 1 127 ? 11.333 -6.830 24.072 0.98 22.27 145 LYS B C 1
ATOM 963 O O . LYS A 1 127 ? 11.499 -7.507 25.029 0.97 21.95 145 LYS B O 1
ATOM 969 N N . LYS A 1 128 ? 12.096 -5.803 23.786 1.00 19.28 146 LYS B N 1
ATOM 970 C CA . LYS A 1 128 ? 13.136 -5.396 24.689 0.89 22.07 146 LYS B CA 1
ATOM 971 C C . LYS A 1 128 ? 12.555 -5.058 26.053 0.89 22.06 146 LYS B C 1
ATOM 972 O O . LYS A 1 128 ? 13.078 -5.423 27.046 0.98 22.29 146 LYS B O 1
ATOM 978 N N . ARG A 1 129 ? 11.440 -4.368 26.069 1.00 21.84 147 ARG B N 1
ATOM 979 C CA . ARG A 1 129 ? 10.748 -4.081 27.329 1.00 18.48 147 ARG B CA 1
ATOM 980 C C . ARG A 1 129 ? 10.339 -5.331 28.088 1.00 24.05 147 ARG B C 1
ATOM 981 O O . ARG A 1 129 ? 10.495 -5.405 29.309 1.0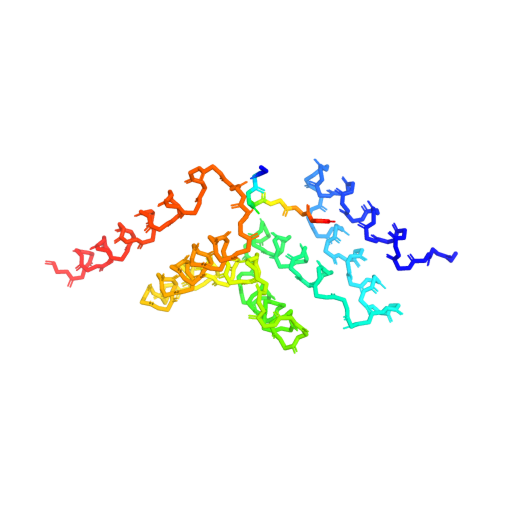0 25.91 147 ARG B O 1
ATOM 989 N N . TRP A 1 130 ? 9.771 -6.302 27.376 1.00 19.94 148 TRP B N 1
ATOM 990 C CA . TRP A 1 130 ? 9.343 -7.530 28.034 1.00 20.15 148 TRP B CA 1
ATOM 991 C C . TRP A 1 130 ? 10.559 -8.325 28.524 1.00 22.72 148 TRP B C 1
ATOM 992 O O . TRP A 1 130 ? 10.535 -8.920 29.605 0.99 25.35 148 TRP B O 1
ATOM 1003 N N . ASN A 1 131 ? 11.618 -8.344 27.722 1.00 25.49 149 ASN B N 1
ATOM 1004 C CA . ASN A 1 131 ? 12.820 -9.066 28.128 1.00 25.46 149 ASN B CA 1
ATOM 1005 C C . ASN A 1 131 ? 13.420 -8.452 29.392 0.98 26.58 149 ASN B C 1
ATOM 1006 O O . ASN A 1 131 ? 13.990 -9.164 30.215 0.92 26.40 149 ASN B O 1
ATOM 1011 N N . SER A 1 132 ? 13.279 -7.134 29.555 1.00 25.10 150 SER B N 1
ATOM 1012 C CA . SER A 1 132 ? 13.805 -6.460 30.747 1.00 28.74 150 SER B CA 1
ATOM 1013 C C . SER A 1 132 ? 13.023 -6.858 31.996 0.94 29.75 150 SER B C 1
ATOM 1014 O O . SER A 1 132 ? 13.574 -6.923 33.096 0.89 31.87 150 SER B O 1
ATOM 1017 N N . ILE A 1 133 ? 11.734 -7.127 31.820 1.00 22.82 151 ILE B N 1
ATOM 1018 C CA . ILE A 1 133 ? 10.905 -7.610 32.905 1.00 25.55 151 ILE B CA 1
ATOM 1019 C C . ILE A 1 133 ? 11.290 -9.049 33.285 0.77 29.42 151 ILE B C 1
ATOM 1020 O O . ILE A 1 133 ? 11.350 -9.387 34.464 1.00 29.45 151 ILE B O 1
ATOM 1025 N N . GLU A 1 134 ? 11.547 -9.890 32.285 1.00 25.47 152 GLU B N 1
ATOM 1026 C CA . GLU A 1 134 ? 11.980 -11.268 32.532 1.00 26.23 152 GLU B CA 1
ATOM 1027 C C . GLU A 1 134 ? 13.349 -11.322 33.197 1.00 30.12 152 GLU B C 1
ATOM 1028 O O . GLU A 1 134 ? 13.617 -12.199 34.018 1.00 29.63 152 GLU B O 1
ATOM 1034 N N . GLU A 1 135 ? 14.213 -10.385 32.819 0.96 27.83 153 GLU B N 1
ATOM 1035 C CA . GLU A 1 135 ? 15.564 -10.309 33.373 1.00 29.25 153 GLU B CA 1
ATOM 1036 C C . GLU A 1 135 ? 15.576 -9.929 34.852 1.00 28.37 153 GLU B C 1
ATOM 1037 O O . GLU A 1 135 ? 16.619 -9.946 35.490 1.00 29.39 153 GLU B O 1
ATOM 1043 N N . ARG A 1 136 ? 14.414 -9.591 35.395 0.93 27.97 154 ARG B N 1
ATOM 1044 C CA . ARG A 1 136 ? 14.327 -9.104 36.766 1.00 30.51 154 ARG B CA 1
ATOM 1045 C C . ARG A 1 136 ? 13.512 -10.002 37.694 0.89 29.89 154 ARG B C 1
ATOM 1046 O O . ARG A 1 136 ? 13.205 -9.621 38.826 0.95 29.49 154 ARG B O 1
ATOM 1054 N N . ARG A 1 137 ? 13.166 -11.189 37.208 1.00 29.51 155 ARG B N 1
ATOM 1055 C CA . ARG A 1 137 ? 12.403 -12.153 37.986 1.00 32.31 155 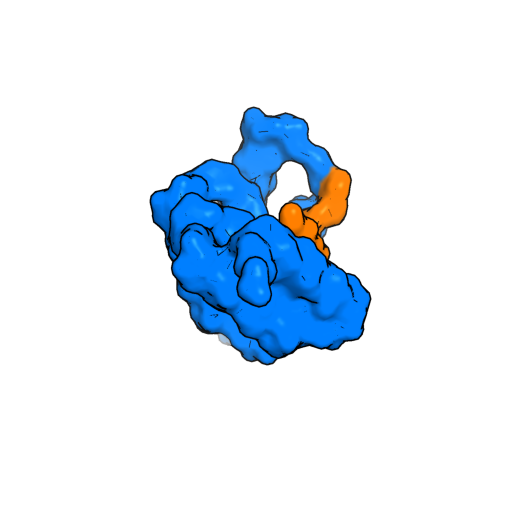ARG B CA 1
ATOM 1056 C C . ARG A 1 137 ? 12.804 -13.562 37.589 1.00 32.42 155 ARG B C 1
ATOM 1057 O O . ARG A 1 137 ? 12.422 -14.549 38.234 0.94 33.23 155 ARG B O 1
ATOM 1066 N N . ASN B 2 4 ? 10.514 5.166 1.442 1.00 33.83 459 ASN C N 1
ATOM 1067 C CA . ASN B 2 4 ? 11.791 5.613 1.949 1.00 33.71 459 ASN C CA 1
ATOM 1068 C C . ASN B 2 4 ? 12.165 4.899 3.262 1.00 34.90 459 ASN C C 1
ATOM 1069 O O . ASN B 2 4 ? 11.295 4.650 4.026 1.00 32.66 459 ASN C O 1
ATOM 1074 N N . PRO B 2 5 ? 13.441 4.588 3.496 0.83 28.79 460 PRO C N 1
ATOM 1075 C CA . PRO B 2 5 ? 13.883 4.014 4.779 1.00 30.82 460 PRO C CA 1
ATOM 1076 C C . PRO B 2 5 ? 13.924 5.078 5.896 0.79 31.68 460 PRO C C 1
ATOM 1077 O O . PRO B 2 5 ? 14.204 6.234 5.610 0.87 32.12 460 PRO C O 1
ATOM 1081 N N . ILE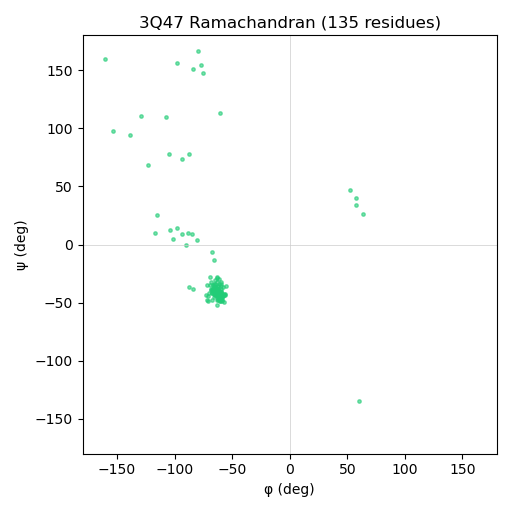 B 2 6 ? 13.659 4.713 7.129 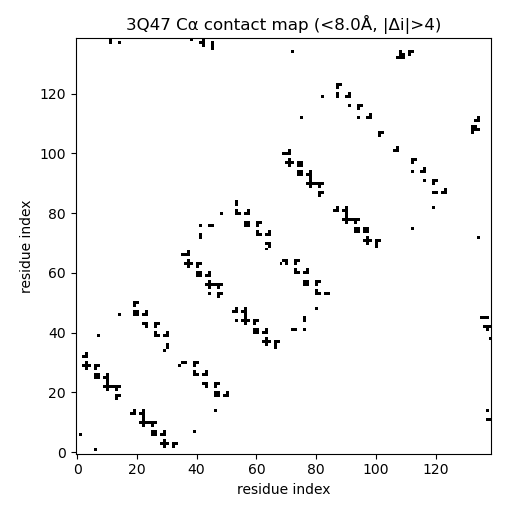1.00 27.84 461 ILE C N 1
ATOM 1082 C CA . ILE B 2 6 ? 13.572 5.734 8.142 1.00 25.76 461 ILE C CA 1
ATOM 1083 C C . ILE B 2 6 ? 14.906 6.065 8.788 0.90 26.05 461 ILE C C 1
ATOM 1084 O O . ILE B 2 6 ? 15.179 7.183 9.076 1.00 25.33 461 ILE C O 1
ATOM 1089 N N . SER B 2 7 ? 15.733 5.081 8.981 1.00 22.18 462 SER C N 1
ATOM 1090 C CA . SER B 2 7 ? 17.031 5.331 9.606 1.00 28.28 462 SER C CA 1
ATOM 1091 C C . SER B 2 7 ? 18.056 5.712 8.558 1.00 25.50 462 SER C C 1
ATOM 1092 O O . SER B 2 7 ? 18.872 4.895 8.122 0.83 24.32 462 SER C O 1
ATOM 1095 N N . ASP B 2 8 ? 17.953 6.949 8.156 1.00 22.92 463 ASP C N 1
ATOM 1096 C CA . ASP B 2 8 ? 18.759 7.532 7.152 1.00 22.73 463 ASP C CA 1
ATOM 1097 C C . ASP B 2 8 ? 18.679 9.036 7.331 0.93 22.51 463 ASP C C 1
ATOM 1098 O O . ASP B 2 8 ? 17.807 9.577 7.926 0.95 19.76 463 ASP C O 1
ATOM 1103 N N . VAL B 2 9 ? 19.673 9.667 6.773 1.00 24.79 464 VAL C N 1
ATOM 1104 C CA . VAL B 2 9 ? 19.840 11.083 6.840 1.00 23.67 464 VAL C CA 1
ATOM 1105 C C . VAL B 2 9 ? 19.016 11.791 5.741 0.83 28.47 464 VAL C C 1
ATOM 1106 O O . VAL B 2 9 ? 18.708 11.214 4.740 0.85 31.06 464 VAL C O 1
ATOM 1110 N N . ASP B 2 10 ? 18.602 13.010 6.003 1.00 23.35 465 ASP C N 1
ATOM 1111 C CA . ASP B 2 10 ? 17.840 13.815 5.090 0.96 24.34 465 ASP C CA 1
ATOM 1112 C C . ASP B 2 10 ? 18.724 14.877 4.429 0.80 27.02 465 ASP C C 1
ATOM 1113 O O . ASP B 2 10 ? 18.189 15.630 3.643 0.89 29.01 465 ASP C O 1
#

Sequence (139 aa):
SPSAQELKEQGNRLFVGRKYPEAAACYGRAITRNPLVAVYYTNRALCYLKMQQPEQALADCRRALELDGQSVKAHFFLGQCQLEMESYDEAIANLQRAYSLAKEQRLNFGDDIPSALRIAKKKRWNSIEERRNPISDVD

Foldseek 3Di:
DDALVVLLVVLVVCVVVVVLVSSLVSLVVSCVRPVLALVSLLSNLVSCVSVVNLVSSLVSLVSSCVNPVLDLSSLQSNLVSCLSVVVLVSSLVSLVSSVVSCVVVVHDPDCVSVVVNVVSVVSNVVVVVVVD/DDDPDDD

CATH classification: 1.25.40.10

Nearest PDB structures (foldseek):
  3q4a-assembly1_B  TM=1.007E+00  e=1.745E-17  Mus musculus
  8ei0-assembly1_A  TM=9.885E-01  e=4.060E-17  Homo sapiens
  8gck-assembly2_A  TM=1.002E+00  e=1.477E-16  Homo sapiens
  8gck-assembly1_B  TM=1.001E+00  e=1.714E-16  Homo sapiens
  7tb1-assembly2_B  TM=9.871E-01  e=3.793E-16  Homo sapiens

Radius of gyration: 15.22 Å; Cα contacts (8 Å, |Δi|>4): 197; chains: 2; bounding box: 35×41×37 Å

Solvent-accessible surface area: 7890 Å² total; per-residue (Å²): 157,40,56,17,96,94,0,33,82,69,0,29,150,43,21,120,43,176,103,44,77,81,0,4,63,9,0,16,108,0,22,112,107,51,65,129,46,15,49,14,14,4,2,39,0,6,0,37,22,100,46,153,64,24,117,80,0,36,37,0,0,110,94,0,34,159,74,58,43,89,15,7,24,0,20,8,2,2,0,41,0,7,20,94,80,107,39,25,104,94,0,20,55,22,0,81,104,0,93,52,0,7,141,120,73,223,79,110,23,62,80,54,6,35,42,10,20,111,107,0,106,127,83,89,115,69,13,55,88,135,173,207,139,83,2,60,54,21,67

Organism: Mus musculus (NCBI:txid10090)

GO terms:
  GO:0005737 cytoplasm (C, IDA)
  GO:0006511 ubiquitin-dependent protein catabolic process (P, IMP)
  GO:0030968 endoplasmic reticulum unfolded protein response (P, IDA)
  GO:0031398 positive regulation of protein ubiquitination (P, IDA)
  GO:0004842 ubiquitin-protein transferase activity (F, TAS)
  GO:0030544 Hsp70 protein binding (F, TAS)
  GO:0030674 protein-macromolecule adaptor activity (F, TAS)
  GO:0031072 heat shock protein binding (F, TAS)
  GO:0031371 ubiquitin conjugating enzyme complex (C, TAS)
  GO:0016567 protein ubiquitination (P, TAS)
  GO:0006457 protein folding (P, TAS)
  GO:0005515 protein binding (F, IPI)
  GO:0042803 protein homodimerization activity (F, IPI)
  GO:0061630 ubiquitin protein ligase activity (F, IDA)
  GO:0035359 negative regulation of peroxisome proliferator activated receptor signaling pathway (P, IDA)
  GO:0043161 proteasome-mediated ubiquitin-dependent protein catabolic process (P, IDA)
  GO:0043161 proteasome-mediated ubiquitin-dependent protein catabolic process (P, IMP)
  GO:0006515 protein quality control for misfolded or incompletely synthesized proteins (P, IMP)
  GO:0071218 cellular response to misfolded protein (P, IMP)
  GO:0031625 ubiquitin protein ligase binding (F, IPI)

InterPro domains:
  IPR003613 U-box domain [PF04564] (228-300)
  IPR003613 U-box domain [PS51698] (227-301)
  IPR003613 U-box domain [SM00504] (231-294)
  IPR011990 Tetratricopeptide-like helical domain superfamily [G3DSA:1.25.40.10] (20-146)
  IPR011990 Tetratricopeptide-like helical domain superfamily [SSF48452] (26-128)
  IPR013083 Zinc finger, RING/FYVE/PHD-type [G3DSA:3.30.40.10] (225-304)
  IPR019734 Tetratricopeptide repeat [PS50005] (61-94)
  IPR019734 Tetratricopeptide repeat [PS50005] (95-128)
  IPR019734 Tetratricopeptide repeat [SM00028] (27-60)
  IPR019734 Tetratricopeptide repeat [SM00028] (61-94)
  IPR019734 Tetratric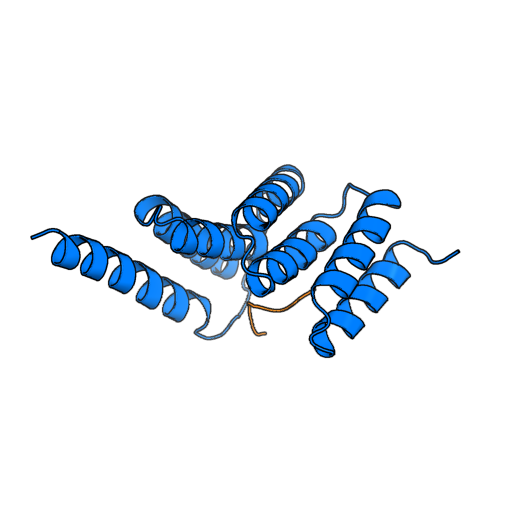opeptide repeat [SM00028] (95-128)
  IPR041312 CHIP, N-terminal tetratricopeptide repeat domain [PF18391] (143-226)
  IPR045202 CHIP , U-box domain [cd16654] (228-298)